Protein AF-D0MG01-F1 (afdb_monomer)

InterPro domains:
  IPR032623 FecR, N-terminal [PF16220] (15-46)

Foldseek 3Di:
DLPAQAPVLLVCVLVVVHDPVSVVSLVVQVVVDVVSVVLSVLVNVLSVCVVVPPPDDVVVSVVSVVVSQVVCVVVPHDDPPPPPPPPPPPDDDD

Structure (mmCIF, N/CA/C/O backbone):
data_AF-D0MG01-F1
#
_entry.id   AF-D0MG01-F1
#
loop_
_atom_site.group_PDB
_atom_site.id
_atom_site.type_symbol
_atom_site.label_atom_id
_atom_site.label_alt_id
_atom_site.label_comp_id
_atom_site.label_asym_id
_atom_site.label_entity_id
_atom_site.label_seq_id
_atom_site.pdbx_PDB_ins_code
_atom_site.Cartn_x
_atom_site.Cartn_y
_atom_site.Cartn_z
_atom_site.occupancy
_atom_site.B_iso_or_equiv
_atom_site.auth_seq_id
_atom_site.auth_comp_id
_atom_site.auth_asym_id
_atom_site.auth_atom_id
_atom_site.pdbx_PDB_model_num
ATOM 1 N N . MET A 1 1 ? -12.780 6.686 17.464 1.00 35.56 1 MET A N 1
ATOM 2 C CA . MET A 1 1 ? -12.784 7.179 16.072 1.00 35.56 1 MET A CA 1
ATOM 3 C C . MET A 1 1 ? -11.911 6.216 15.289 1.00 35.56 1 MET A C 1
ATOM 5 O O . MET A 1 1 ? -10.746 6.093 15.635 1.00 35.56 1 MET A O 1
ATOM 9 N N . ALA A 1 2 ? -12.475 5.421 14.377 1.00 39.50 2 ALA A N 1
ATOM 10 C CA . ALA A 1 2 ? -11.681 4.474 13.596 1.00 39.50 2 ALA A CA 1
ATOM 11 C C . ALA A 1 2 ? -10.791 5.286 12.651 1.00 39.50 2 ALA A C 1
ATOM 13 O O . ALA A 1 2 ? -11.290 5.934 11.734 1.00 39.50 2 ALA A O 1
ATOM 14 N N . HIS A 1 3 ? -9.495 5.350 12.942 1.00 52.47 3 HIS A N 1
ATOM 15 C CA . HIS A 1 3 ? -8.542 6.042 12.088 1.00 52.47 3 HIS A CA 1
ATOM 16 C C . HIS A 1 3 ? -8.324 5.176 10.847 1.00 52.47 3 HIS A C 1
ATOM 18 O O . HIS A 1 3 ? -7.547 4.226 10.873 1.00 52.47 3 HIS A O 1
ATOM 24 N N . THR A 1 4 ? -9.078 5.455 9.786 1.00 69.50 4 THR A N 1
ATOM 25 C CA . THR A 1 4 ? -8.936 4.776 8.498 1.00 69.50 4 THR A CA 1
ATOM 26 C C . THR A 1 4 ? -7.548 5.070 7.937 1.00 69.50 4 THR A C 1
ATOM 28 O O . THR A 1 4 ? -7.193 6.233 7.752 1.00 69.50 4 THR A O 1
ATOM 31 N N . VAL A 1 5 ? -6.763 4.022 7.682 1.00 78.38 5 VAL A N 1
ATOM 32 C CA . VAL A 1 5 ? -5.487 4.141 6.967 1.00 78.38 5 VAL A CA 1
ATOM 33 C C . VAL A 1 5 ? -5.771 4.615 5.548 1.00 78.38 5 VAL A C 1
ATOM 35 O O . VAL A 1 5 ? -6.554 3.995 4.824 1.00 78.38 5 VAL A O 1
ATOM 38 N N . SER A 1 6 ? -5.165 5.739 5.173 1.00 78.81 6 SER A N 1
ATOM 39 C CA . SER A 1 6 ? -5.279 6.294 3.829 1.00 78.81 6 SER A CA 1
ATOM 40 C C . SER A 1 6 ? -4.167 5.751 2.943 1.00 78.81 6 SER A C 1
ATOM 42 O O . SER A 1 6 ? -3.140 5.270 3.411 1.00 78.81 6 SER A O 1
ATOM 44 N N . TRP A 1 7 ? -4.343 5.843 1.630 1.00 75.56 7 TRP A N 1
ATOM 45 C CA . TRP A 1 7 ? -3.294 5.449 0.695 1.00 75.56 7 TRP A CA 1
ATOM 46 C C . TRP A 1 7 ? -1.983 6.212 0.897 1.00 75.56 7 TRP A C 1
ATOM 48 O O . TRP A 1 7 ? -0.910 5.625 0.808 1.00 75.56 7 TRP A O 1
ATOM 58 N N . GLN A 1 8 ? -2.090 7.508 1.192 1.00 79.31 8 GLN A N 1
ATOM 59 C CA . GLN A 1 8 ? -0.943 8.367 1.459 1.00 79.31 8 GLN A CA 1
ATOM 60 C C . GLN A 1 8 ? -0.099 7.799 2.611 1.00 79.31 8 GLN A C 1
ATOM 62 O O . GLN A 1 8 ? 1.095 7.612 2.4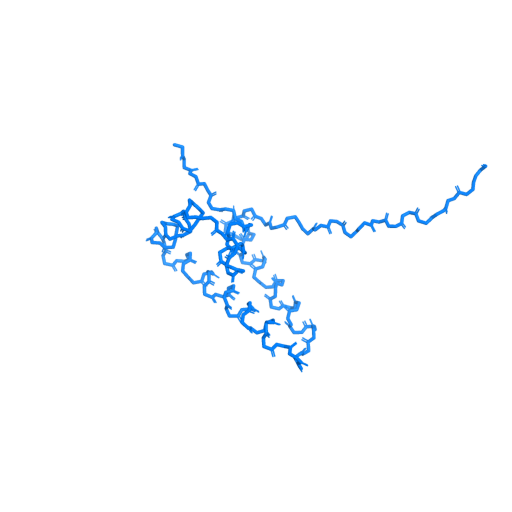36 1.00 79.31 8 GLN A O 1
ATOM 67 N N . ASP A 1 9 ? -0.739 7.361 3.705 1.00 85.50 9 ASP A N 1
ATOM 68 C CA . ASP A 1 9 ? -0.067 6.716 4.842 1.00 85.50 9 ASP A CA 1
ATOM 69 C C . ASP A 1 9 ? 0.743 5.473 4.423 1.00 85.50 9 ASP A C 1
ATOM 71 O O . ASP A 1 9 ? 1.836 5.243 4.933 1.00 85.50 9 ASP A O 1
ATOM 75 N N . LEU A 1 10 ? 0.222 4.670 3.485 1.00 85.62 10 LEU A N 1
ATOM 76 C CA . LEU A 1 10 ? 0.901 3.470 2.976 1.00 85.62 10 LEU A CA 1
ATOM 77 C C . LEU A 1 10 ? 2.106 3.821 2.094 1.00 85.62 10 LEU A C 1
ATOM 79 O O . LEU A 1 10 ? 3.117 3.122 2.134 1.00 85.62 10 LEU A O 1
ATOM 83 N N . VAL A 1 11 ? 1.996 4.886 1.299 1.00 83.62 11 VAL A N 1
ATOM 84 C CA . VAL A 1 11 ? 3.082 5.378 0.442 1.00 83.62 11 VAL A CA 1
ATOM 85 C C . VAL A 1 11 ? 4.183 6.014 1.282 1.00 83.62 11 VAL A C 1
ATOM 87 O O . VAL A 1 11 ? 5.338 5.640 1.118 1.00 83.62 11 VAL A O 1
ATOM 90 N N . ASP A 1 12 ? 3.837 6.896 2.221 1.00 85.12 12 ASP A N 1
ATOM 91 C CA . ASP A 1 12 ? 4.784 7.482 3.175 1.00 85.12 12 ASP A CA 1
ATOM 92 C C . ASP A 1 12 ? 5.508 6.389 3.974 1.00 85.12 12 ASP A C 1
ATOM 94 O O . ASP A 1 12 ? 6.713 6.474 4.214 1.00 85.12 12 ASP A O 1
ATOM 98 N N . TYR A 1 13 ? 4.799 5.314 4.338 1.00 88.44 13 TYR A N 1
ATOM 99 C CA . TYR A 1 13 ? 5.392 4.169 5.029 1.00 88.44 13 TYR A CA 1
ATOM 100 C C . TYR A 1 13 ? 6.439 3.448 4.173 1.00 88.44 13 TYR A C 1
ATOM 102 O O . TYR A 1 13 ? 7.508 3.110 4.673 1.00 88.44 13 TYR A O 1
ATOM 110 N N . LEU A 1 14 ? 6.167 3.249 2.881 1.00 85.75 14 LEU A N 1
ATOM 111 C CA . LEU A 1 14 ? 7.106 2.613 1.949 1.00 85.75 14 LEU A CA 1
ATOM 112 C C . LEU A 1 14 ? 8.262 3.528 1.532 1.00 85.75 14 LEU A C 1
ATOM 114 O O . LEU A 1 14 ? 9.369 3.046 1.299 1.00 85.75 14 LEU A O 1
ATOM 118 N N . ALA A 1 15 ? 8.022 4.836 1.460 1.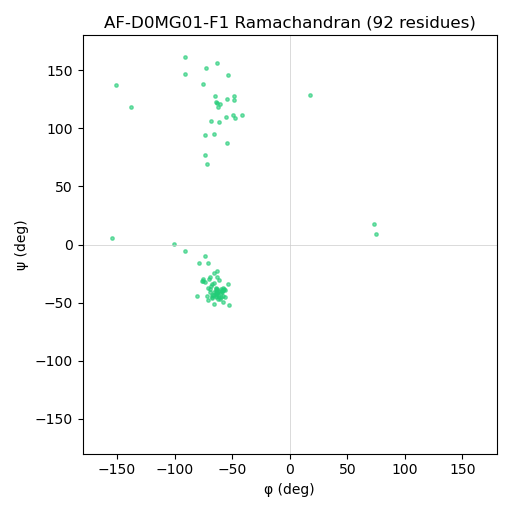00 83.44 15 ALA A N 1
ATOM 119 C CA . ALA A 1 15 ? 9.047 5.841 1.204 1.00 83.44 15 ALA A CA 1
ATOM 120 C C . ALA A 1 15 ? 9.996 6.036 2.400 1.00 83.44 15 ALA A C 1
ATOM 122 O O . ALA A 1 15 ? 11.072 6.608 2.243 1.00 83.44 15 ALA A O 1
ATOM 123 N N . GLY A 1 16 ? 9.611 5.564 3.592 1.00 84.12 16 GLY A N 1
ATOM 124 C CA . GLY A 1 16 ? 10.325 5.835 4.840 1.00 84.12 16 GLY A CA 1
ATOM 125 C C . GLY A 1 16 ? 10.102 7.254 5.377 1.00 84.12 16 GLY A C 1
ATOM 126 O O . GLY A 1 16 ? 10.762 7.651 6.333 1.00 84.12 16 GLY A O 1
ATOM 127 N N . GLU A 1 17 ? 9.167 8.007 4.792 1.00 84.50 17 GLU A N 1
ATOM 128 C CA . GLU A 1 17 ? 8.780 9.363 5.208 1.00 84.50 17 GLU A CA 1
ATOM 129 C C . GLU A 1 17 ? 7.625 9.355 6.232 1.00 84.50 17 GLU A C 1
ATOM 131 O O . GLU A 1 17 ? 7.274 10.384 6.814 1.00 84.50 17 GLU A O 1
ATOM 136 N N . ALA A 1 18 ? 7.055 8.181 6.528 1.00 85.19 18 ALA A N 1
ATOM 137 C CA . ALA A 1 18 ? 6.014 8.035 7.536 1.00 85.19 18 ALA A CA 1
ATOM 138 C C . ALA A 1 18 ? 6.514 8.352 8.949 1.00 85.19 18 ALA A C 1
ATOM 140 O O . ALA A 1 18 ? 7.435 7.726 9.477 1.00 85.19 18 ALA A O 1
ATOM 141 N N . SER A 1 19 ? 5.782 9.240 9.623 1.00 86.50 19 SER A N 1
ATOM 142 C CA . SER A 1 19 ? 5.923 9.476 11.062 1.00 86.50 19 SER A CA 1
ATOM 143 C C . SER A 1 19 ? 5.561 8.231 11.885 1.00 86.50 19 SER A C 1
ATOM 145 O O . SER A 1 19 ? 4.724 7.428 11.475 1.00 86.50 19 SER A O 1
ATOM 147 N N . GLU A 1 20 ? 6.082 8.112 13.109 1.00 85.62 20 GLU A N 1
ATOM 148 C CA . GLU A 1 20 ? 5.795 6.985 14.023 1.00 85.62 20 GLU A CA 1
ATOM 149 C C . GLU A 1 20 ? 4.288 6.749 14.251 1.00 85.62 20 GLU A C 1
ATOM 151 O O . GLU A 1 20 ? 3.821 5.618 14.393 1.00 85.62 20 GLU A O 1
ATOM 156 N N . ALA A 1 21 ? 3.494 7.825 14.253 1.00 84.25 21 ALA A N 1
ATOM 157 C CA . ALA A 1 21 ? 2.040 7.749 14.377 1.00 84.25 21 ALA A CA 1
ATOM 158 C C . ALA A 1 21 ? 1.350 7.139 13.144 1.00 84.25 21 ALA A C 1
ATOM 160 O O . ALA A 1 21 ? 0.263 6.579 13.278 1.00 84.25 21 ALA A O 1
ATOM 161 N N . VAL A 1 22 ? 1.949 7.275 11.959 1.00 84.25 22 VAL A N 1
ATOM 162 C CA . VAL A 1 22 ? 1.482 6.686 10.695 1.00 84.25 22 VAL A CA 1
ATOM 163 C C . VAL A 1 22 ? 1.903 5.222 10.630 1.00 84.25 22 VAL A C 1
ATOM 165 O O . VAL A 1 22 ? 1.062 4.367 10.363 1.00 84.25 22 VAL A O 1
ATOM 168 N N . GLN A 1 23 ? 3.155 4.922 10.994 1.00 87.50 23 GLN A N 1
ATOM 169 C CA . GLN A 1 23 ? 3.671 3.552 11.072 1.00 87.50 23 GLN A CA 1
ATOM 170 C C . GL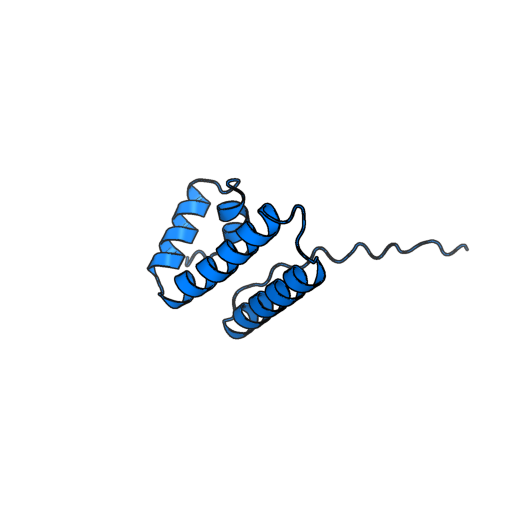N A 1 23 ? 2.775 2.666 11.938 1.00 87.50 23 GLN A C 1
ATOM 172 O O . GLN A 1 23 ? 2.228 1.682 11.444 1.00 87.50 23 GLN A O 1
ATOM 177 N N . ARG A 1 24 ? 2.472 3.103 13.168 1.00 87.75 24 ARG A N 1
ATOM 178 C CA . ARG A 1 24 ? 1.596 2.336 14.062 1.00 87.75 24 ARG A CA 1
ATOM 179 C C . ARG A 1 24 ? 0.177 2.137 13.532 1.00 87.75 24 ARG A C 1
ATOM 181 O O . ARG A 1 24 ? -0.442 1.123 13.842 1.00 87.75 24 ARG A O 1
ATOM 188 N N . ARG A 1 25 ? -0.364 3.072 12.744 1.00 86.12 25 ARG A N 1
ATOM 189 C CA . ARG A 1 25 ? -1.690 2.901 12.120 1.00 86.12 25 ARG A CA 1
ATOM 190 C C . ARG A 1 25 ? -1.649 1.876 10.998 1.00 86.12 25 ARG A C 1
ATOM 192 O O . ARG A 1 25 ? -2.543 1.038 10.920 1.00 86.12 25 ARG A O 1
ATOM 199 N N . VAL A 1 26 ? -0.627 1.947 10.146 1.00 85.88 26 VAL A N 1
ATOM 200 C CA . VAL A 1 26 ? -0.414 0.979 9.065 1.00 85.88 26 VAL A CA 1
ATOM 201 C C . VAL A 1 26 ? -0.232 -0.417 9.652 1.00 85.88 26 VAL A C 1
ATOM 203 O O . VAL A 1 26 ? -0.922 -1.335 9.225 1.00 85.88 26 VAL A O 1
ATOM 206 N N . GLU A 1 27 ? 0.595 -0.572 10.685 1.00 87.38 27 GLU A N 1
ATOM 207 C CA . GLU A 1 27 ? 0.793 -1.847 11.383 1.00 87.38 27 GLU A CA 1
ATOM 208 C C . GLU A 1 27 ? -0.521 -2.396 11.955 1.00 87.38 27 GLU A C 1
ATOM 210 O O . GLU A 1 27 ? -0.896 -3.524 11.642 1.00 87.38 27 GLU A O 1
ATOM 215 N N . GLN A 1 28 ? -1.293 -1.577 12.678 1.00 87.88 28 GLN A N 1
ATOM 216 C CA . GLN A 1 28 ? -2.602 -1.987 13.204 1.00 87.88 28 GLN A CA 1
ATOM 217 C C . GLN A 1 28 ? -3.579 -2.398 12.095 1.00 87.88 28 GLN A C 1
ATOM 219 O O . GLN A 1 28 ? -4.331 -3.359 12.247 1.00 87.88 28 GLN A O 1
ATOM 224 N N . TRP A 1 29 ? -3.571 -1.699 10.960 1.00 86.62 29 TRP A N 1
ATOM 225 C CA . TRP A 1 29 ? -4.404 -2.037 9.807 1.00 86.62 29 TRP A CA 1
ATOM 226 C C . TRP A 1 29 ? -3.965 -3.343 9.132 1.00 86.62 29 TRP A C 1
ATOM 228 O O . TRP A 1 29 ? -4.815 -4.148 8.745 1.00 86.62 29 TRP A O 1
ATOM 238 N N . LEU A 1 30 ? -2.657 -3.596 9.046 1.00 86.31 30 LEU A N 1
ATOM 239 C CA . LEU A 1 30 ? -2.091 -4.857 8.565 1.00 86.31 30 LEU A CA 1
ATOM 240 C C . LEU A 1 30 ? -2.376 -6.020 9.517 1.00 86.31 30 LEU A C 1
ATOM 242 O O . LEU A 1 30 ? -2.532 -7.154 9.072 1.00 86.31 30 LEU A O 1
ATOM 246 N N . GLU A 1 31 ? -2.415 -5.785 10.823 1.00 86.56 31 GLU A N 1
ATOM 247 C CA . GLU A 1 31 ? -2.778 -6.803 11.811 1.00 86.56 31 GLU A CA 1
ATOM 248 C C . GLU A 1 31 ? -4.279 -7.088 11.836 1.00 86.56 31 GLU A C 1
ATOM 250 O O . GLU A 1 31 ? -4.672 -8.223 12.096 1.00 86.56 31 GLU A O 1
ATOM 255 N N . ALA A 1 32 ? -5.108 -6.095 11.507 1.00 84.75 32 ALA A N 1
ATOM 256 C CA . ALA A 1 32 ? -6.559 -6.225 11.537 1.00 84.75 32 ALA A CA 1
ATOM 257 C C . ALA A 1 32 ? -7.115 -7.226 10.510 1.00 84.75 32 ALA A C 1
ATOM 259 O O . ALA A 1 32 ? -8.123 -7.867 10.796 1.00 84.75 32 ALA A O 1
ATOM 260 N N . ASP A 1 33 ? -6.496 -7.369 9.328 1.00 82.06 33 ASP A N 1
ATOM 261 C CA . ASP A 1 33 ? -6.997 -8.282 8.291 1.00 82.06 33 ASP A CA 1
ATOM 262 C C . ASP A 1 33 ? -5.890 -8.851 7.381 1.00 82.06 33 ASP A C 1
ATOM 264 O O . ASP A 1 33 ? -5.008 -8.144 6.881 1.00 82.06 33 ASP A O 1
ATOM 268 N N . ALA A 1 34 ? -5.967 -10.150 7.082 1.00 82.62 34 ALA A N 1
ATOM 269 C CA . ALA A 1 34 ? -5.037 -10.817 6.170 1.00 82.62 34 ALA A CA 1
ATOM 270 C C . ALA A 1 34 ? -5.115 -10.269 4.728 1.00 82.62 34 ALA A C 1
ATOM 272 O O . ALA A 1 34 ? -4.122 -10.277 3.993 1.00 82.62 34 ALA A O 1
ATOM 273 N N . GLN A 1 35 ? -6.272 -9.751 4.309 1.00 80.94 35 GLN A N 1
ATOM 274 C CA . GLN A 1 35 ? -6.457 -9.107 3.011 1.00 80.94 35 GLN A CA 1
ATOM 275 C C . GLN A 1 35 ? -5.736 -7.759 2.913 1.00 80.94 35 GLN A C 1
ATOM 277 O O . GLN A 1 35 ? -5.317 -7.389 1.807 1.00 80.94 35 GLN A O 1
ATOM 282 N N . HIS A 1 36 ? -5.568 -7.047 4.033 1.00 83.50 36 HIS A N 1
ATOM 283 C CA . HIS A 1 36 ? -4.775 -5.818 4.109 1.00 83.50 36 HIS A CA 1
ATOM 284 C C . HIS A 1 36 ? -3.291 -6.122 3.906 1.00 83.50 36 HIS A C 1
ATOM 286 O O . HIS A 1 36 ? -2.644 -5.486 3.073 1.00 83.50 36 HIS A O 1
ATOM 292 N N . ARG A 1 37 ? -2.782 -7.187 4.542 1.00 84.56 37 ARG A N 1
ATOM 293 C CA . ARG A 1 37 ? -1.411 -7.682 4.311 1.00 84.56 37 ARG A CA 1
ATOM 294 C C . ARG A 1 37 ? -1.164 -8.043 2.852 1.00 84.56 37 ARG A C 1
ATOM 296 O O . ARG A 1 37 ? -0.137 -7.674 2.291 1.00 84.56 37 ARG A O 1
ATOM 303 N N . ALA A 1 38 ? -2.111 -8.729 2.212 1.00 84.88 38 ALA A N 1
ATOM 304 C CA . ALA A 1 38 ? -1.996 -9.082 0.798 1.00 84.88 38 ALA A CA 1
ATOM 305 C C . ALA A 1 38 ? -1.971 -7.846 -0.123 1.00 84.88 38 ALA A C 1
ATOM 307 O O . ALA A 1 38 ? -1.241 -7.827 -1.119 1.00 84.88 38 ALA A O 1
ATOM 308 N N . LEU A 1 39 ? -2.753 -6.810 0.208 1.00 83.25 39 LEU A N 1
ATOM 309 C CA . LEU A 1 39 ? -2.746 -5.543 -0.524 1.00 83.25 39 LEU A CA 1
ATOM 310 C C . LEU A 1 39 ? -1.399 -4.832 -0.368 1.00 83.25 39 LEU A C 1
ATOM 312 O O . LEU A 1 39 ? -0.780 -4.473 -1.365 1.00 83.25 39 LEU A O 1
ATOM 316 N N . PHE A 1 40 ? -0.937 -4.680 0.871 1.00 85.81 40 PHE A N 1
ATOM 317 C CA . PHE A 1 40 ? 0.314 -4.003 1.179 1.00 85.81 40 PHE A CA 1
ATOM 318 C C . PHE A 1 40 ? 1.516 -4.707 0.560 1.00 85.81 40 PHE A C 1
ATOM 320 O O . PHE A 1 40 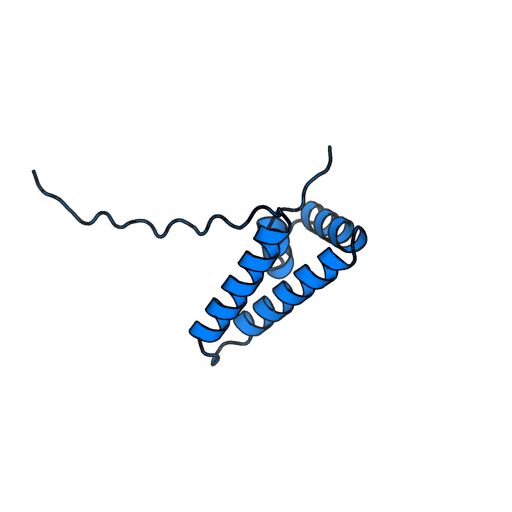? 2.359 -4.057 -0.040 1.00 85.81 40 PHE A O 1
ATOM 327 N N . ARG A 1 41 ? 1.543 -6.043 0.579 1.00 86.75 41 ARG A N 1
ATOM 328 C CA . ARG A 1 41 ? 2.570 -6.820 -0.121 1.00 86.75 41 ARG A CA 1
ATOM 329 C C . ARG A 1 41 ? 2.578 -6.542 -1.626 1.00 86.75 41 ARG A C 1
ATOM 331 O O . ARG A 1 41 ? 3.649 -6.410 -2.203 1.00 86.75 41 ARG A O 1
ATOM 338 N N . SER A 1 42 ? 1.404 -6.434 -2.254 1.00 84.69 42 SER A N 1
ATOM 339 C CA . SER A 1 42 ? 1.311 -6.094 -3.684 1.00 84.69 42 SER A CA 1
ATOM 340 C C . SER A 1 42 ? 1.852 -4.687 -3.963 1.00 84.69 42 SER A C 1
ATOM 342 O O . SER A 1 42 ? 2.507 -4.477 -4.978 1.00 84.69 42 SER A O 1
ATOM 344 N N . LEU A 1 43 ? 1.591 -3.737 -3.059 1.00 85.19 43 LEU A N 1
ATOM 345 C CA . LEU A 1 43 ? 2.109 -2.373 -3.145 1.00 85.19 43 LEU A CA 1
ATOM 346 C C . LEU A 1 43 ? 3.630 -2.333 -2.955 1.00 85.19 43 LEU A C 1
ATOM 348 O O . LEU A 1 43 ? 4.319 -1.719 -3.760 1.00 85.19 43 LEU A O 1
ATOM 352 N N . GLN A 1 44 ? 4.151 -3.037 -1.949 1.00 86.38 44 GLN A N 1
ATOM 353 C CA . GLN A 1 44 ? 5.584 -3.132 -1.687 1.00 86.38 44 GLN A CA 1
ATOM 354 C C . GLN A 1 44 ? 6.328 -3.743 -2.880 1.00 86.38 44 GLN A C 1
ATOM 356 O O . GLN A 1 44 ? 7.328 -3.189 -3.314 1.00 86.38 44 GLN A O 1
ATOM 361 N N . GLN A 1 45 ? 5.810 -4.829 -3.469 1.00 84.94 45 GLN A N 1
ATOM 362 C CA . GLN A 1 45 ? 6.408 -5.418 -4.672 1.00 84.94 45 GLN A CA 1
ATOM 363 C C . GLN A 1 45 ? 6.480 -4.418 -5.830 1.00 84.94 45 GLN A C 1
ATOM 365 O O . GLN A 1 45 ? 7.457 -4.411 -6.573 1.00 84.94 45 GLN A O 1
ATOM 370 N N . LEU A 1 46 ? 5.460 -3.566 -5.977 1.00 81.19 46 LEU A N 1
ATOM 371 C CA . LEU A 1 46 ? 5.463 -2.524 -6.996 1.00 81.19 46 LEU A CA 1
ATOM 372 C C . LEU A 1 46 ? 6.480 -1.425 -6.710 1.00 81.19 46 LEU A C 1
ATOM 374 O O . LEU A 1 46 ? 7.135 -0.940 -7.625 1.00 81.19 46 LEU A O 1
ATOM 378 N N . TRP A 1 47 ? 6.587 -1.039 -5.443 1.00 82.19 47 TRP A N 1
ATOM 379 C CA . TRP A 1 47 ? 7.520 -0.028 -4.971 1.00 82.19 47 TRP A CA 1
ATOM 380 C C . TRP A 1 47 ? 8.970 -0.469 -5.173 1.00 82.19 47 TRP A C 1
ATOM 382 O O . TRP A 1 47 ? 9.780 0.286 -5.701 1.00 82.19 47 TRP A O 1
ATOM 392 N N . GLU A 1 48 ? 9.283 -1.719 -4.828 1.00 81.75 48 GLU A N 1
ATOM 393 C CA . GLU A 1 48 ? 10.606 -2.300 -5.053 1.00 81.75 48 GLU A CA 1
ATOM 394 C C . GLU A 1 48 ? 10.919 -2.438 -6.547 1.00 81.75 48 GLU A C 1
ATOM 396 O O . GLU A 1 48 ? 12.025 -2.097 -6.956 1.00 81.75 48 GLU A O 1
ATOM 401 N N . ALA A 1 49 ? 9.952 -2.845 -7.379 1.00 78.94 49 ALA A N 1
ATOM 402 C CA . ALA A 1 49 ? 10.134 -2.883 -8.832 1.00 78.94 49 ALA A CA 1
ATOM 403 C C . ALA A 1 49 ? 10.368 -1.478 -9.419 1.00 78.94 49 ALA A C 1
ATOM 405 O O . ALA A 1 49 ? 11.268 -1.289 -10.229 1.00 78.94 49 ALA A O 1
ATOM 406 N N . ALA A 1 50 ? 9.626 -0.465 -8.960 1.00 73.75 50 ALA A N 1
ATOM 407 C CA . ALA A 1 50 ? 9.830 0.927 -9.363 1.00 73.75 50 ALA A CA 1
ATOM 408 C C . ALA A 1 50 ? 11.202 1.475 -8.930 1.00 73.75 50 ALA A C 1
ATOM 410 O O . ALA A 1 50 ? 11.837 2.197 -9.693 1.00 73.75 50 ALA A O 1
ATOM 411 N N . GLY A 1 51 ? 11.669 1.130 -7.725 1.00 70.19 51 GLY A N 1
ATOM 412 C CA . GLY A 1 51 ? 12.983 1.534 -7.215 1.00 70.19 51 GLY A CA 1
ATOM 413 C C . GLY A 1 51 ? 14.150 0.794 -7.876 1.00 70.19 51 GLY A C 1
ATOM 414 O O . GLY A 1 51 ? 15.221 1.370 -8.061 1.00 70.19 51 GLY A O 1
ATOM 415 N N . ALA A 1 52 ? 13.942 -0.464 -8.272 1.00 67.25 52 ALA A N 1
ATOM 416 C CA . ALA A 1 52 ? 14.905 -1.268 -9.020 1.00 67.25 52 ALA A CA 1
ATOM 417 C C . ALA A 1 52 ? 14.934 -0.926 -10.522 1.00 67.25 52 ALA A C 1
ATOM 419 O O . ALA A 1 52 ? 15.899 -1.271 -11.211 1.00 67.25 52 ALA A O 1
ATOM 420 N N . ALA A 1 53 ? 13.911 -0.229 -11.032 1.00 54.38 53 ALA A N 1
ATOM 421 C CA . ALA A 1 53 ? 13.776 0.173 -12.426 1.00 54.38 53 ALA A CA 1
ATOM 422 C C . ALA A 1 53 ? 14.754 1.300 -12.810 1.00 54.38 53 ALA A C 1
ATOM 424 O O . ALA A 1 53 ? 14.372 2.415 -13.148 1.00 54.38 53 ALA A O 1
ATOM 425 N N . GLY A 1 54 ? 16.042 0.973 -12.863 1.00 54.34 54 GLY A N 1
ATOM 426 C CA . GLY A 1 54 ? 16.958 1.618 -13.801 1.00 54.34 54 GLY A CA 1
ATOM 427 C C . GLY A 1 54 ? 16.744 1.146 -15.249 1.00 54.34 54 GLY A C 1
ATOM 428 O O . GLY A 1 54 ? 17.344 1.715 -16.155 1.00 54.34 54 GLY A O 1
ATOM 429 N N . ASN A 1 55 ? 15.931 0.098 -15.479 1.00 53.78 55 ASN A N 1
ATOM 430 C CA . ASN A 1 55 ? 15.843 -0.591 -16.776 1.00 53.78 55 ASN A CA 1
ATOM 431 C C . ASN A 1 55 ? 14.502 -1.314 -17.076 1.00 53.78 55 ASN A C 1
ATOM 433 O O . ASN A 1 55 ? 14.422 -2.017 -18.082 1.00 53.78 55 ASN A O 1
ATOM 437 N N . GLU A 1 56 ? 13.459 -1.207 -16.241 1.00 55.28 56 GLU A N 1
ATOM 438 C CA . GLU A 1 56 ? 12.166 -1.863 -16.525 1.00 55.28 56 GLU A CA 1
ATOM 439 C C . GLU A 1 56 ? 11.200 -0.960 -17.300 1.00 55.28 56 GLU A C 1
ATOM 441 O O . GLU A 1 56 ? 11.189 0.262 -17.152 1.00 55.28 56 GLU A O 1
ATOM 446 N N . ASP A 1 57 ? 10.397 -1.598 -18.154 1.00 69.06 57 ASP A N 1
ATOM 447 C CA . ASP A 1 57 ? 9.453 -0.953 -19.057 1.00 69.06 57 ASP A CA 1
ATOM 448 C C . ASP A 1 57 ? 8.396 -0.144 -18.272 1.00 69.06 57 ASP A C 1
ATOM 450 O O . ASP A 1 57 ? 7.648 -0.707 -17.461 1.00 69.06 57 ASP A O 1
ATOM 45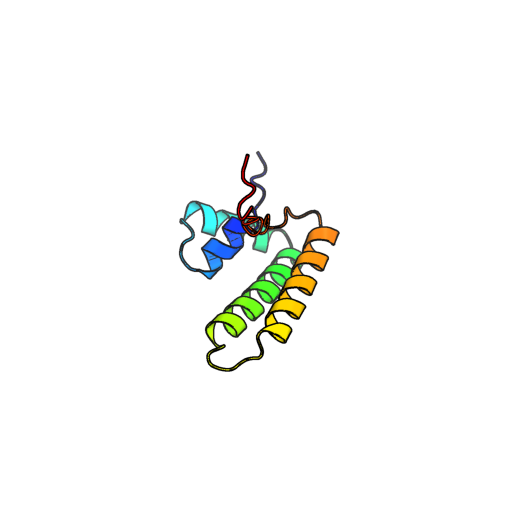4 N N . PRO A 1 58 ? 8.290 1.178 -18.501 1.00 68.56 58 PRO A N 1
ATOM 455 C CA . PRO A 1 58 ? 7.378 2.037 -17.750 1.00 68.56 58 PRO A CA 1
ATOM 456 C C . PRO A 1 58 ? 5.898 1.676 -17.958 1.00 68.56 58 PRO A C 1
ATOM 458 O O . PRO A 1 58 ? 5.074 1.981 -17.093 1.00 68.56 58 PRO A O 1
ATOM 461 N N . ALA A 1 59 ? 5.536 1.006 -19.060 1.00 76.62 59 ALA A N 1
ATOM 462 C CA . ALA A 1 59 ? 4.156 0.595 -19.305 1.00 76.62 59 ALA A CA 1
ATOM 463 C C . ALA A 1 59 ? 3.760 -0.630 -18.466 1.00 76.62 59 ALA A C 1
ATOM 465 O O . ALA A 1 59 ? 2.608 -0.725 -18.034 1.00 76.62 59 ALA A O 1
ATOM 466 N N . TRP A 1 60 ? 4.697 -1.537 -18.166 1.00 78.00 60 TRP A N 1
ATOM 467 C CA . TRP A 1 60 ? 4.451 -2.640 -17.231 1.00 78.00 60 TRP A CA 1
ATOM 468 C C . TRP A 1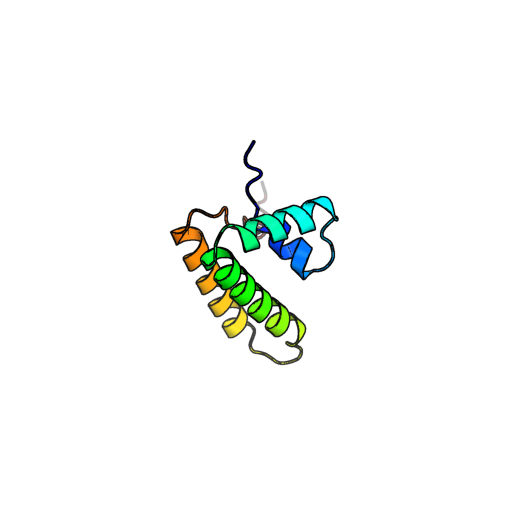 60 ? 4.166 -2.129 -15.813 1.00 78.00 60 TRP A C 1
ATOM 470 O O . TRP A 1 60 ? 3.196 -2.562 -15.179 1.00 78.00 60 TRP A O 1
ATOM 480 N N . LEU A 1 61 ? 4.960 -1.161 -15.343 1.00 74.88 61 LEU A N 1
ATOM 481 C CA . LEU A 1 61 ? 4.773 -0.546 -14.029 1.00 74.88 61 LEU A CA 1
ATOM 482 C C . LEU A 1 61 ? 3.404 0.144 -13.928 1.00 74.88 61 LEU A C 1
ATOM 484 O O . LEU A 1 61 ? 2.669 -0.059 -12.958 1.00 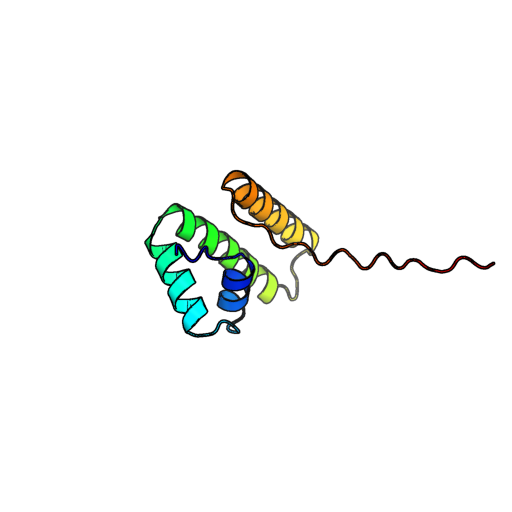74.88 61 LEU A O 1
ATOM 488 N N . GLU A 1 62 ? 3.020 0.899 -14.961 1.00 76.19 62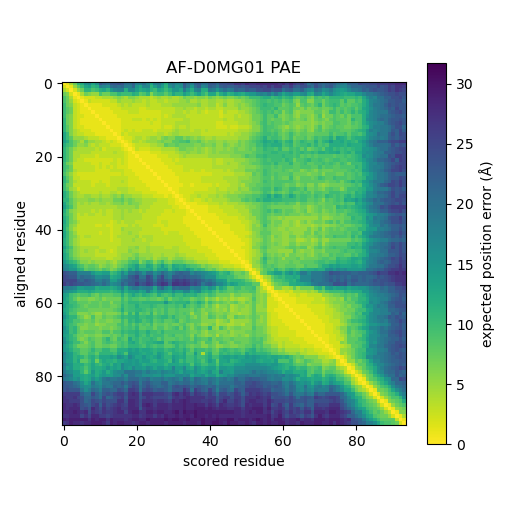 GLU A N 1
ATOM 489 C CA . GLU A 1 62 ? 1.714 1.558 -15.015 1.00 76.19 62 GLU A CA 1
ATOM 490 C C . GLU A 1 62 ? 0.553 0.548 -15.048 1.00 76.19 62 GLU A C 1
ATOM 492 O O . GLU A 1 62 ? -0.433 0.714 -14.325 1.00 76.19 62 GLU A O 1
ATOM 497 N N . ALA A 1 63 ? 0.667 -0.544 -15.809 1.00 80.81 63 ALA A N 1
ATOM 498 C CA . ALA A 1 63 ? -0.361 -1.584 -15.856 1.00 80.81 63 ALA A CA 1
ATOM 499 C C . ALA A 1 63 ? -0.576 -2.255 -14.488 1.00 80.81 63 ALA A C 1
ATOM 501 O O . ALA A 1 63 ? -1.717 -2.456 -14.053 1.00 80.81 63 ALA A O 1
ATOM 502 N N . GLN A 1 64 ? 0.510 -2.565 -13.780 1.00 79.69 64 GLN A N 1
ATOM 503 C CA . GLN A 1 64 ? 0.434 -3.157 -12.448 1.00 79.69 64 GLN A CA 1
ATOM 504 C C . GLN A 1 64 ? -0.121 -2.173 -11.407 1.00 79.69 64 GLN A C 1
ATOM 506 O O . GLN A 1 64 ? -0.907 -2.567 -10.539 1.00 79.69 64 GLN A O 1
ATOM 511 N N . TRP A 1 65 ? 0.201 -0.882 -11.534 1.00 79.62 65 TRP A N 1
ATOM 512 C CA . TRP A 1 65 ? -0.379 0.173 -10.703 1.00 79.62 65 TRP A CA 1
ATOM 513 C C . TRP A 1 65 ? -1.893 0.285 -10.898 1.00 79.62 65 TRP A C 1
ATOM 515 O O . TRP A 1 65 ? -2.658 0.267 -9.931 1.00 79.62 65 TRP A O 1
ATOM 525 N N . GLN A 1 66 ? -2.356 0.296 -12.149 1.00 79.88 66 GLN A N 1
ATOM 526 C CA . GLN A 1 66 ? -3.784 0.312 -12.481 1.00 79.88 66 GLN A CA 1
ATOM 527 C C . GLN A 1 66 ? -4.520 -0.917 -11.925 1.00 79.88 66 GLN A C 1
ATOM 529 O O . GLN A 1 66 ? -5.633 -0.806 -11.396 1.00 79.88 66 GLN A O 1
ATOM 534 N N . ALA A 1 67 ? -3.897 -2.097 -11.987 1.00 82.69 67 ALA A N 1
ATOM 535 C CA . ALA A 1 67 ? -4.458 -3.317 -11.413 1.00 82.69 67 ALA A CA 1
ATOM 536 C C . ALA A 1 67 ? -4.617 -3.218 -9.884 1.00 82.69 67 ALA A C 1
ATOM 538 O O . ALA A 1 67 ? -5.623 -3.682 -9.332 1.00 82.69 67 ALA A O 1
ATOM 539 N N . LEU A 1 68 ? -3.661 -2.584 -9.200 1.00 80.38 68 LEU A N 1
ATOM 540 C CA . LEU A 1 68 ? -3.719 -2.347 -7.761 1.00 80.38 68 LEU A CA 1
ATOM 541 C C . LEU A 1 68 ? -4.834 -1.356 -7.391 1.00 80.38 68 LEU A C 1
ATOM 543 O O . LEU A 1 68 ? -5.652 -1.663 -6.520 1.00 80.38 68 LEU A O 1
ATOM 547 N N . LEU A 1 69 ? -4.958 -0.240 -8.120 1.00 79.50 69 LEU A N 1
ATOM 548 C CA . LEU A 1 69 ? -6.043 0.734 -7.933 1.00 79.50 69 LEU A CA 1
ATOM 549 C C . LEU A 1 69 ? -7.424 0.088 -8.127 1.00 79.50 69 LEU A C 1
ATOM 551 O O . LEU A 1 69 ? -8.349 0.314 -7.345 1.00 79.50 69 LEU A O 1
ATOM 555 N N . LYS A 1 70 ? -7.573 -0.792 -9.123 1.00 80.19 70 LYS A N 1
ATOM 556 C CA . LYS A 1 70 ? -8.827 -1.527 -9.354 1.00 80.19 70 LYS A CA 1
ATOM 557 C C . LYS A 1 70 ? -9.186 -2.446 -8.179 1.00 80.19 70 LYS A C 1
ATOM 559 O O . LYS A 1 70 ? -10.352 -2.500 -7.772 1.00 80.19 70 LYS A O 1
ATOM 564 N N . LYS A 1 71 ? -8.199 -3.139 -7.597 1.00 75.94 71 LYS A N 1
ATOM 565 C CA . LYS A 1 71 ? -8.393 -3.972 -6.395 1.00 75.94 71 LYS A CA 1
ATOM 566 C C . LYS A 1 71 ? -8.812 -3.132 -5.189 1.00 75.94 71 LYS A C 1
ATOM 568 O O . LYS A 1 71 ? -9.721 -3.532 -4.468 1.00 75.94 71 LYS A O 1
ATOM 573 N N . MET A 1 72 ? -8.210 -1.962 -4.999 1.00 74.50 72 MET A N 1
ATOM 574 C CA . MET A 1 72 ? -8.559 -1.046 -3.908 1.00 74.50 72 MET A CA 1
ATOM 575 C C . MET A 1 72 ? -9.961 -0.457 -4.047 1.00 74.50 72 MET A C 1
ATOM 577 O O . MET A 1 72 ? -10.720 -0.463 -3.081 1.00 74.50 72 MET A O 1
ATOM 581 N N . ARG A 1 73 ? -10.342 -0.037 -5.260 1.00 75.44 73 ARG A N 1
ATOM 582 C CA . ARG A 1 73 ? -11.690 0.469 -5.558 1.00 75.44 73 ARG A CA 1
ATOM 583 C C . ARG A 1 73 ? -12.773 -0.556 -5.230 1.00 75.44 73 ARG A C 1
ATOM 585 O O . ARG A 1 73 ? -13.822 -0.204 -4.707 1.00 75.44 73 ARG A O 1
ATOM 592 N N . THR A 1 74 ? -12.499 -1.827 -5.512 1.00 73.94 74 THR A N 1
ATOM 593 C CA . THR A 1 74 ? -13.412 -2.94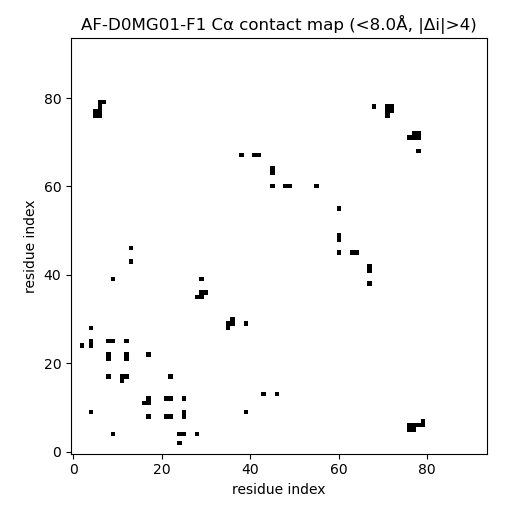2 -5.208 1.00 73.94 74 THR A CA 1
ATOM 594 C C . THR A 1 74 ? -13.592 -3.143 -3.698 1.00 73.94 74 THR A C 1
ATOM 596 O O . THR A 1 74 ? -14.609 -3.670 -3.263 1.00 73.94 74 THR A O 1
ATOM 599 N N . ARG A 1 75 ? -12.619 -2.705 -2.892 1.00 68.75 75 ARG A N 1
ATOM 600 C CA . ARG A 1 75 ? -12.589 -2.872 -1.433 1.00 68.75 75 ARG A CA 1
ATOM 601 C C . ARG A 1 75 ? -13.009 -1.616 -0.662 1.00 68.75 75 ARG A C 1
ATOM 603 O O . ARG A 1 75 ? -12.998 -1.643 0.561 1.00 68.75 75 ARG A O 1
ATOM 610 N N . GLY A 1 76 ? -13.366 -0.530 -1.353 1.00 65.69 76 GLY A N 1
ATOM 611 C CA . GLY A 1 76 ? -13.819 0.714 -0.721 1.00 65.69 76 GLY A CA 1
ATOM 612 C C . GLY A 1 76 ? -12.716 1.527 -0.033 1.00 65.69 76 GLY A C 1
ATOM 613 O O . GLY A 1 76 ? -13.028 2.395 0.777 1.00 65.69 76 GLY A O 1
ATOM 614 N N . LEU A 1 77 ? -11.439 1.269 -0.343 1.00 66.00 77 LEU A N 1
ATOM 615 C CA . LEU A 1 77 ? -10.336 2.105 0.138 1.00 66.00 77 LEU A CA 1
ATOM 616 C C . LEU A 1 77 ? -10.299 3.427 -0.646 1.00 66.00 77 LEU A C 1
ATOM 618 O O . LEU A 1 77 ? -10.459 3.397 -1.873 1.00 66.00 77 LEU A O 1
ATOM 622 N N . PRO A 1 78 ? -10.061 4.572 0.021 1.00 63.28 78 PRO A N 1
ATOM 623 C CA . PRO A 1 78 ? -9.864 5.839 -0.667 1.00 63.28 78 PRO A CA 1
ATOM 624 C C . PRO A 1 78 ? -8.623 5.729 -1.561 1.00 63.28 78 PRO A C 1
ATOM 626 O O . PRO A 1 78 ? -7.519 5.447 -1.091 1.00 63.28 78 PRO A O 1
ATOM 629 N N . LEU A 1 79 ? -8.828 5.882 -2.869 1.00 58.91 79 LEU A N 1
ATOM 630 C CA . LEU A 1 79 ? -7.750 5.881 -3.853 1.00 58.91 79 LEU A CA 1
ATOM 631 C C . LEU A 1 79 ? -6.949 7.182 -3.741 1.00 58.91 79 LEU A C 1
ATOM 633 O O . LEU A 1 79 ? -7.536 8.209 -3.392 1.00 58.91 79 LEU A O 1
ATOM 637 N N . PRO A 1 80 ? -5.650 7.176 -4.090 1.00 59.28 80 PRO A N 1
ATOM 638 C CA . PRO A 1 80 ? -4.954 8.426 -4.348 1.00 59.28 80 PRO A CA 1
ATOM 639 C C . PRO A 1 80 ? -5.727 9.201 -5.410 1.00 59.28 80 PRO A C 1
ATOM 641 O O . PRO A 1 80 ? -5.962 8.699 -6.514 1.00 59.28 80 PRO A O 1
ATOM 644 N N . GLU A 1 81 ? -6.094 10.437 -5.096 1.00 51.28 81 GLU A N 1
ATOM 645 C CA . GLU A 1 81 ? -6.375 11.408 -6.137 1.00 51.28 81 GLU A CA 1
ATOM 646 C C . GLU A 1 81 ? -5.061 11.559 -6.904 1.00 51.28 81 GLU A C 1
ATOM 648 O O . GLU A 1 81 ? -4.089 12.109 -6.386 1.00 51.28 81 GLU A O 1
ATOM 653 N N . MET A 1 82 ? -4.977 10.987 -8.113 1.00 41.16 82 MET A N 1
ATOM 654 C CA . MET A 1 82 ? -3.883 11.330 -9.019 1.00 41.16 82 MET A CA 1
ATOM 655 C C . MET A 1 82 ? -3.828 12.856 -9.037 1.00 41.16 82 MET A C 1
ATOM 657 O O . MET A 1 82 ? -4.893 13.451 -9.248 1.00 41.16 82 MET A O 1
ATOM 661 N N . PRO A 1 83 ? -2.664 13.499 -8.802 1.00 39.75 83 PRO A N 1
ATOM 662 C CA . PRO A 1 83 ? -2.584 14.940 -8.936 1.00 39.75 83 PRO A CA 1
ATOM 663 C C . PRO A 1 83 ? -3.062 15.208 -10.348 1.00 39.75 83 PRO A C 1
ATOM 665 O O . PRO A 1 83 ? -2.426 14.751 -11.302 1.00 39.75 83 PRO A O 1
ATOM 668 N N . ALA A 1 84 ? -4.253 15.806 -10.466 1.00 40.28 84 ALA A N 1
ATOM 669 C CA . ALA A 1 84 ? -4.884 16.059 -11.742 1.00 40.28 84 ALA A CA 1
ATOM 670 C C . ALA A 1 84 ? -3.795 16.715 -12.569 1.00 40.28 84 ALA A C 1
ATOM 672 O O . ALA A 1 84 ? -3.331 17.789 -12.170 1.00 40.28 84 ALA A O 1
ATOM 673 N N . ARG A 1 85 ? -3.292 16.006 -13.604 1.00 43.03 85 ARG A N 1
ATOM 674 C CA . ARG A 1 85 ? -2.258 16.523 -14.507 1.00 43.03 85 ARG A CA 1
ATOM 675 C C . ARG A 1 85 ? -2.687 17.945 -14.743 1.00 43.03 85 ARG A C 1
ATOM 677 O O . ARG A 1 85 ? -3.791 18.115 -15.263 1.00 43.03 85 ARG A O 1
ATOM 684 N N . LYS A 1 86 ? -1.914 18.917 -14.233 1.00 44.88 86 LYS A N 1
ATOM 685 C CA . LYS A 1 86 ? -2.262 20.330 -14.342 1.00 44.88 86 LYS A CA 1
ATOM 686 C C . LYS A 1 86 ? -2.630 20.491 -15.797 1.00 44.88 86 LYS A C 1
ATOM 688 O O . LYS A 1 86 ? -1.772 20.294 -16.657 1.00 44.88 86 LYS A O 1
ATOM 693 N N . ALA A 1 87 ? -3.920 20.680 -16.064 1.00 43.44 87 ALA A N 1
ATOM 694 C CA . ALA A 1 87 ? -4.377 20.953 -17.398 1.00 43.44 87 ALA A CA 1
ATOM 695 C C . ALA A 1 87 ? -3.747 22.305 -17.667 1.00 43.44 87 ALA A C 1
ATOM 697 O O . ALA A 1 87 ? -4.226 23.333 -17.189 1.00 43.44 87 ALA A O 1
ATOM 698 N N . GLU A 1 88 ? -2.582 22.260 -18.303 1.00 47.53 88 GLU A N 1
ATOM 699 C CA . GLU A 1 88 ? -1.923 23.375 -18.927 1.00 47.53 88 GLU A CA 1
ATOM 700 C C . GLU A 1 88 ? -2.965 23.941 -19.885 1.00 47.53 88 GLU A C 1
ATOM 702 O O . GLU A 1 88 ? -3.083 23.541 -21.041 1.00 47.53 88 GLU A O 1
ATOM 707 N N . ARG A 1 89 ? -3.806 24.848 -19.380 1.00 47.59 89 ARG A N 1
ATOM 708 C CA . ARG A 1 89 ? -4.572 25.754 -20.219 1.00 47.59 89 ARG A CA 1
ATOM 709 C C . ARG A 1 89 ? -3.573 26.768 -20.739 1.00 47.59 89 ARG A C 1
ATOM 711 O O . ARG A 1 89 ? -3.471 27.896 -20.271 1.00 47.59 89 ARG A O 1
ATOM 718 N N . ARG A 1 90 ? -2.814 26.293 -21.720 1.00 48.59 90 ARG A N 1
ATOM 719 C CA . ARG A 1 90 ? -2.146 27.084 -22.736 1.00 48.59 90 ARG A CA 1
ATOM 720 C C . ARG A 1 90 ? -3.179 28.069 -23.301 1.00 48.59 90 ARG A C 1
ATOM 722 O O . ARG A 1 90 ? -4.266 27.661 -23.700 1.00 48.59 90 ARG A O 1
ATOM 729 N N . CYS A 1 91 ? -2.825 29.349 -23.234 1.00 50.94 91 CYS A N 1
ATOM 730 C CA . CYS A 1 91 ? -3.330 30.524 -23.948 1.00 50.94 91 CYS A CA 1
ATOM 731 C C . CYS A 1 91 ? -4.703 30.452 -24.652 1.00 50.94 91 CYS A C 1
ATOM 733 O O . CYS A 1 91 ? -4.899 29.699 -25.606 1.00 50.94 91 CYS A O 1
ATOM 735 N N . ARG A 1 92 ? -5.568 31.430 -24.355 1.00 53.84 92 ARG A N 1
ATOM 736 C CA . ARG A 1 92 ? -6.410 32.052 -25.387 1.00 53.84 92 ARG A CA 1
ATOM 737 C C . ARG A 1 92 ? -6.444 33.564 -25.174 1.00 53.84 92 ARG A C 1
ATOM 739 O O . ARG A 1 92 ? -6.864 34.029 -24.122 1.00 53.84 92 ARG A O 1
ATOM 746 N N . CYS A 1 93 ? -5.949 34.284 -26.177 1.00 50.38 93 CYS A N 1
ATOM 747 C CA . CYS A 1 93 ? -6.049 35.729 -26.329 1.00 50.38 93 CYS A CA 1
ATOM 748 C C . CYS A 1 93 ? -7.507 36.208 -26.245 1.00 50.38 93 CYS A C 1
ATOM 750 O O . CYS A 1 93 ? -8.410 35.542 -26.759 1.00 50.38 93 CYS A O 1
ATOM 752 N N . SER A 1 94 ? -7.713 37.393 -25.680 1.00 58.00 94 SER A N 1
ATOM 753 C CA . SER A 1 94 ? -8.757 38.347 -26.070 1.00 58.00 94 SER A CA 1
ATOM 754 C C . SER A 1 94 ? -8.215 39.749 -25.847 1.00 58.00 94 SER A C 1
ATOM 756 O O . SER A 1 94 ? -7.470 39.914 -24.855 1.00 58.00 94 SER A O 1
#

Sequence (94 aa):
MAHTVSWQDLVDYLAGEASEAVQRRVEQWLEADAQHRALFRSLQQLWEAAGAAGNEDPAWLEAQWQALLKKMRTRGLPLPEMPARKAERRCRCS

pLDDT: mean 72.82, std 15.03, range [35.56, 88.44]

Secondary structure (DSSP, 8-state):
---PPPHHHHHHHHHT---HHHHHHHHHHHHH-HHHHHHHHHHHHHHHHHHH-SSS-HHHHHHHHHHHHHHHHHTTPPPP--------------

Solvent-accessible surface area (backbone atoms only — not comparable to full-atom values): 5830 Å² total; per-residue (Å²): 130,88,78,75,79,46,49,64,51,57,50,29,49,74,72,68,69,42,50,73,76,43,47,54,45,50,51,52,50,40,71,72,32,73,69,44,40,55,48,50,51,56,51,48,55,50,50,52,50,60,73,66,45,87,82,62,63,68,66,60,57,51,53,54,49,52,54,50,53,53,55,36,58,76,68,72,49,70,70,75,76,68,76,72,72,74,78,76,78,72,82,80,92,131

Radius of gyration: 16.35 Å; Cα contacts (8 Å, |Δi|>4): 47; chains: 1; bounding box: 31×49×42 Å

Organism: Rhodothermus marinus (strain ATCC 43812 / DSM 4252 / R-10) (NCBI:txid518766)

Mean predicted aligned error: 10.95 Å